Protein AF-A0A0F9J876-F1 (afdb_monomer)

Foldseek 3Di:
DDFDAFAPPPVPRDTDPDPVVNQVCCCPPVQWHQDPVPRDTDHVPPDDDPPPPPPDD

Secondary structure (DSSP, 8-state):
----EE-S-TTT--EESSHHHHHHHIIIII-EEE-TTT--EEE--S-----------

Organism: NCBI:txid412755

Mean predicted aligned error: 9.4 Å

InterPro domains:
  IPR013087 Zinc finger C2H2-type [PS00028] (7-30)
  IPR013087 Zinc finger C2H2-type [PS50157] (5-30)

Nearest PDB structures (foldseek):
  6dfb-assembly1_A  TM=7.030E-01  e=3.597E-01  Homo sapiens
  2lt7-assembly1_A  TM=7.256E-01  e=1.233E+00  Homo sapiens
  1x3c-assembly1_A  TM=6.130E-01  e=1.233E+00  Homo sapiens
  9e7f-assembly1_Ag  TM=4.062E-01  e=8.719E+00  Pyrobaculum calidifontis JCM 11548

Radius of gyration: 13.22 Å; Cα contacts (8 Å, |Δi|>4): 59; chains: 1; bounding box: 37×27×30 Å

pLDDT: mean 78.0, std 15.04, range [48.19, 92.19]

Solvent-accessible surface area (backbone atoms only — not comparable to full-atom values): 3783 Å² total; per-residue (Å²): 132,76,79,74,26,65,48,86,51,80,90,68,70,48,74,24,77,42,65,67,61,34,50,52,45,38,38,72,77,68,36,27,42,74,35,89,90,74,75,43,78,40,76,57,80,79,71,86,81,84,72,74,76,78,80,80,129

Structure (mmCIF, N/CA/C/O backbone):
data_AF-A0A0F9J876-F1
#
_entry.id   AF-A0A0F9J876-F1
#
loop_
_atom_site.group_PDB
_atom_site.id
_atom_site.type_symbol
_atom_site.label_atom_id
_atom_site.label_alt_id
_atom_site.label_comp_id
_atom_site.label_asym_id
_atom_site.label_entity_id
_atom_site.label_seq_id
_atom_site.pdbx_PDB_ins_code
_atom_site.Cartn_x
_atom_site.Cartn_y
_atom_site.Cartn_z
_atom_site.occupancy
_atom_site.B_iso_or_equiv
_atom_site.auth_seq_id
_atom_site.auth_comp_id
_atom_site.auth_asym_id
_atom_site.auth_atom_id
_atom_site.pdbx_PDB_model_num
ATOM 1 N N . MET A 1 1 ? 18.691 -9.427 -7.799 1.00 51.66 1 M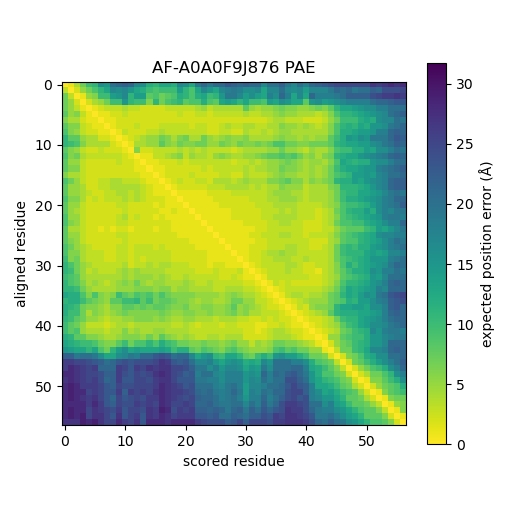ET A N 1
ATOM 2 C CA . MET A 1 1 ? 17.945 -8.151 -7.691 1.00 51.66 1 MET A CA 1
ATOM 3 C C . MET A 1 1 ? 17.375 -8.070 -6.284 1.00 51.66 1 MET A C 1
ATOM 5 O O . MET A 1 1 ? 16.679 -8.996 -5.895 1.00 51.66 1 MET A O 1
ATOM 9 N N . ARG A 1 2 ? 17.736 -7.055 -5.484 1.00 62.69 2 ARG A N 1
ATOM 10 C CA . ARG A 1 2 ? 17.180 -6.892 -4.129 1.00 62.69 2 ARG A CA 1
ATOM 11 C C . ARG A 1 2 ? 15.760 -6.346 -4.251 1.00 62.69 2 ARG A C 1
ATOM 13 O O . ARG A 1 2 ? 15.568 -5.258 -4.784 1.00 62.69 2 ARG A O 1
ATOM 20 N N . ILE A 1 3 ? 14.783 -7.117 -3.792 1.00 62.97 3 ILE A N 1
ATOM 21 C CA . ILE A 1 3 ? 13.409 -6.647 -3.638 1.00 62.97 3 ILE A CA 1
ATOM 22 C C . ILE A 1 3 ? 13.418 -5.646 -2.482 1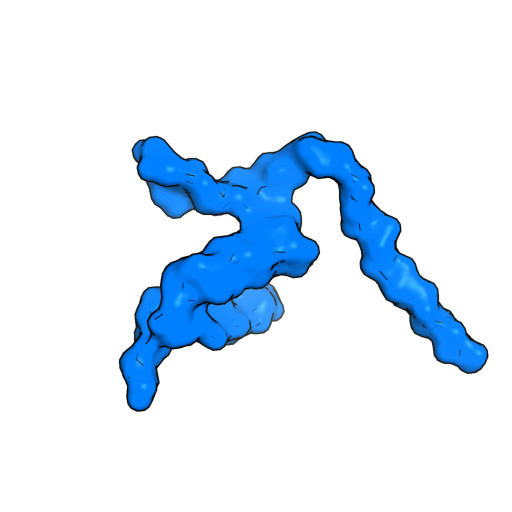.00 62.97 3 ILE A C 1
ATOM 24 O O . ILE A 1 3 ? 13.786 -6.010 -1.369 1.00 62.97 3 ILE A O 1
ATOM 28 N N . GLN A 1 4 ? 13.070 -4.388 -2.753 1.00 76.94 4 GLN A N 1
ATOM 29 C CA . GLN A 1 4 ? 13.091 -3.329 -1.736 1.00 76.94 4 GLN A CA 1
ATOM 30 C C . GLN A 1 4 ? 11.693 -2.822 -1.369 1.00 76.94 4 GLN A C 1
ATOM 32 O O . GLN A 1 4 ? 11.508 -2.283 -0.282 1.00 76.94 4 GLN A O 1
ATOM 37 N N . TYR A 1 5 ? 10.689 -3.010 -2.233 1.00 85.12 5 TYR A N 1
ATOM 38 C CA . TYR A 1 5 ? 9.399 -2.340 -2.075 1.00 85.12 5 TYR A CA 1
ATOM 39 C C . TYR A 1 5 ? 8.226 -3.306 -2.276 1.00 85.12 5 TYR A C 1
ATOM 41 O O . TYR A 1 5 ? 7.699 -3.462 -3.378 1.00 85.12 5 TYR A O 1
ATOM 49 N N . ARG A 1 6 ? 7.790 -3.949 -1.186 1.00 89.88 6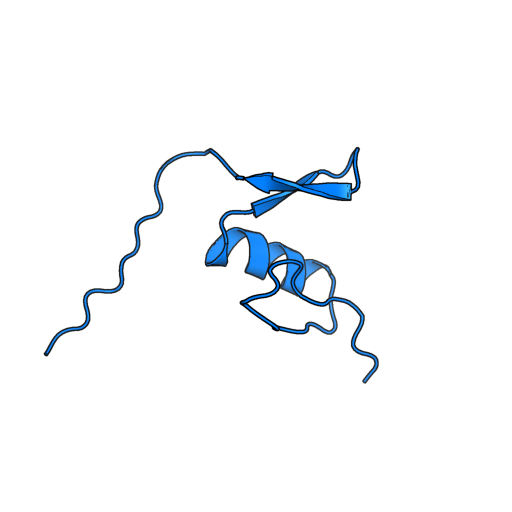 ARG A N 1
ATOM 50 C CA . ARG A 1 6 ? 6.591 -4.802 -1.165 1.00 89.88 6 ARG A CA 1
ATOM 51 C C . ARG A 1 6 ? 5.326 -3.968 -0.981 1.00 89.88 6 ARG A C 1
ATOM 53 O O . ARG A 1 6 ? 5.333 -2.953 -0.287 1.00 89.88 6 ARG A O 1
ATOM 60 N N . CYS A 1 7 ? 4.241 -4.390 -1.622 1.00 89.88 7 CYS A N 1
ATOM 61 C CA . CYS A 1 7 ? 2.926 -3.796 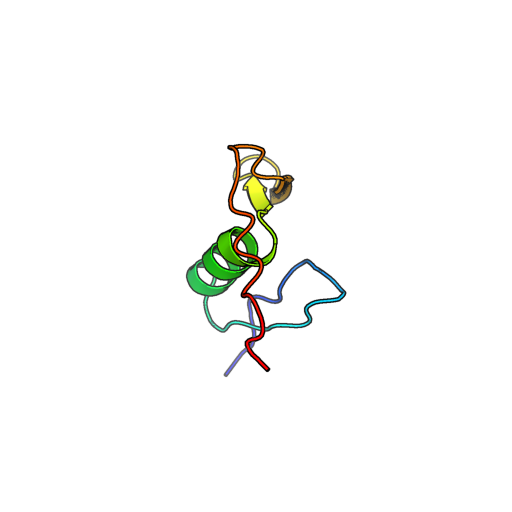-1.431 1.00 89.88 7 CYS A CA 1
ATOM 62 C C . CYS A 1 7 ? 2.478 -3.965 0.037 1.00 89.88 7 CYS A C 1
ATOM 64 O O . CYS A 1 7 ? 2.526 -5.086 0.543 1.00 89.88 7 CYS A O 1
ATOM 66 N N . PRO A 1 8 ? 2.013 -2.896 0.711 1.00 86.19 8 PRO A N 1
ATOM 67 C CA . PRO A 1 8 ? 1.552 -2.952 2.103 1.00 86.19 8 PRO A CA 1
ATOM 68 C C . PRO A 1 8 ? 0.243 -3.738 2.273 1.00 86.19 8 PRO A C 1
ATOM 70 O O . PRO A 1 8 ? -0.120 -4.116 3.382 1.00 86.19 8 PRO A O 1
ATOM 73 N N . VAL A 1 9 ? -0.489 -3.990 1.184 1.00 86.50 9 VAL A N 1
ATOM 74 C CA . VAL A 1 9 ? -1.727 -4.769 1.225 1.00 86.50 9 VAL A CA 1
ATOM 75 C C . VAL A 1 9 ? -1.373 -6.251 1.289 1.00 86.50 9 VAL A C 1
ATOM 77 O O . VAL A 1 9 ? -0.963 -6.838 0.286 1.00 86.50 9 VAL A O 1
ATOM 80 N N . GLY A 1 10 ? -1.569 -6.861 2.463 1.00 85.88 10 GLY A N 1
ATOM 81 C CA . GLY A 1 10 ? -1.212 -8.262 2.725 1.00 85.88 10 GLY A CA 1
ATOM 82 C C . GLY A 1 10 ? -1.804 -9.259 1.721 1.00 85.88 10 GLY A C 1
ATOM 83 O O . GLY A 1 10 ? -1.128 -10.203 1.329 1.00 85.88 10 GLY A O 1
ATOM 84 N N . ALA A 1 11 ? -3.015 -8.998 1.218 1.00 86.12 11 ALA A N 1
ATOM 85 C CA . ALA A 1 11 ? -3.667 -9.829 0.203 1.00 86.12 11 ALA A CA 1
ATOM 86 C C . ALA A 1 11 ? -3.090 -9.673 -1.222 1.00 86.12 11 ALA A C 1
ATOM 88 O O . ALA A 1 11 ? -3.357 -10.505 -2.082 1.00 86.12 11 ALA A O 1
ATOM 89 N N . CYS A 1 12 ? -2.330 -8.609 -1.509 1.00 89.31 12 CYS A N 1
ATOM 90 C CA . CYS A 1 12 ? -1.798 -8.345 -2.848 1.00 89.31 12 CYS A CA 1
ATOM 91 C C . CYS A 1 12 ? -0.474 -9.070 -3.105 1.00 89.31 12 CYS A C 1
ATOM 93 O O . CYS A 1 12 ? -0.257 -9.608 -4.187 1.00 89.31 12 CYS A O 1
ATOM 95 N N . GLY A 1 13 ? 0.440 -9.041 -2.130 1.00 86.56 13 GLY A N 1
ATOM 96 C CA . GLY A 1 13 ? 1.721 -9.748 -2.198 1.00 86.56 13 GLY A CA 1
ATOM 97 C C . GLY A 1 13 ? 2.710 -9.268 -3.269 1.00 86.56 13 GLY A C 1
ATOM 98 O O . GLY A 1 13 ? 3.792 -9.834 -3.351 1.00 86.56 13 GLY A O 1
ATOM 99 N N . LYS A 1 14 ? 2.392 -8.236 -4.065 1.00 88.56 14 LYS A N 1
ATOM 100 C CA . LYS A 1 14 ? 3.272 -7.754 -5.142 1.00 88.56 14 LYS A CA 1
ATOM 101 C C . LYS A 1 14 ? 4.538 -7.083 -4.627 1.00 88.56 14 LYS A C 1
ATOM 103 O O . LYS A 1 14 ? 4.511 -6.320 -3.661 1.00 88.56 14 LYS A O 1
ATOM 108 N N . GLU A 1 15 ? 5.616 -7.306 -5.362 1.00 91.00 15 GLU A N 1
ATOM 109 C CA . GLU A 1 15 ? 6.957 -6.832 -5.050 1.00 91.00 15 GLU A CA 1
ATOM 110 C C . GLU A 1 15 ? 7.506 -5.995 -6.200 1.00 91.00 15 GLU A C 1
ATOM 112 O O . GLU A 1 15 ? 7.301 -6.304 -7.375 1.00 91.00 15 GLU A O 1
ATOM 117 N N . TYR A 1 16 ? 8.190 -4.910 -5.851 1.00 88.69 16 TYR A N 1
ATOM 118 C CA . TYR A 1 16 ? 8.756 -3.973 -6.806 1.00 88.69 16 TYR A CA 1
ATOM 119 C C . TYR A 1 16 ? 10.217 -3.689 -6.466 1.00 88.69 16 TYR A C 1
ATOM 121 O O . TYR A 1 16 ? 10.608 -3.581 -5.299 1.00 88.69 16 TYR A O 1
ATOM 129 N N . SER A 1 17 ? 11.019 -3.523 -7.514 1.00 88.56 17 SER A N 1
ATOM 130 C CA . SER A 1 17 ? 12.412 -3.083 -7.401 1.00 88.56 17 SER A CA 1
ATOM 131 C C . SER A 1 17 ? 12.530 -1.581 -7.110 1.00 88.56 17 SER A C 1
ATOM 133 O O . SER A 1 17 ? 13.571 -1.133 -6.645 1.00 88.56 17 SER A O 1
ATOM 135 N N . GLU A 1 18 ? 11.468 -0.808 -7.361 1.00 89.56 18 GLU A N 1
ATOM 136 C CA . GLU A 1 18 ? 11.456 0.658 -7.303 1.00 89.56 18 GLU A CA 1
ATOM 137 C C . GLU A 1 18 ? 10.289 1.178 -6.451 1.00 89.56 18 GLU A C 1
ATOM 139 O O . GLU A 1 18 ? 9.166 0.665 -6.536 1.00 89.56 18 GLU A O 1
ATOM 144 N N . HIS A 1 19 ? 10.550 2.237 -5.680 1.00 88.00 19 HIS A N 1
ATOM 145 C CA . HIS A 1 19 ? 9.562 2.895 -4.824 1.00 88.00 19 HIS A CA 1
ATOM 146 C C . HIS A 1 19 ? 8.391 3.471 -5.633 1.00 88.00 19 HIS A C 1
ATOM 148 O O . HIS A 1 19 ? 7.229 3.235 -5.299 1.00 88.00 19 HIS A O 1
ATOM 154 N N . ASP A 1 20 ? 8.693 4.152 -6.744 1.00 89.25 20 ASP A N 1
ATOM 155 C CA . ASP A 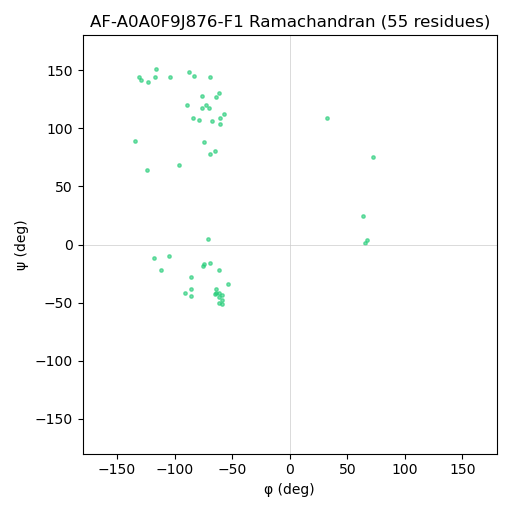1 20 ? 7.696 4.778 -7.622 1.00 89.25 20 ASP A CA 1
ATOM 156 C C . ASP A 1 20 ? 6.691 3.753 -8.173 1.00 89.25 20 ASP A C 1
ATOM 158 O O . ASP A 1 20 ? 5.472 3.943 -8.106 1.00 89.25 20 ASP A O 1
ATOM 162 N N . ARG A 1 21 ? 7.188 2.584 -8.606 1.00 90.81 21 ARG A N 1
ATOM 163 C CA . ARG A 1 21 ? 6.332 1.496 -9.101 1.00 90.81 21 ARG A CA 1
ATOM 164 C C . ARG A 1 21 ? 5.412 0.945 -8.017 1.00 90.81 21 ARG A C 1
ATOM 166 O O . ARG A 1 21 ? 4.232 0.720 -8.301 1.00 90.81 21 ARG A O 1
ATOM 173 N N . ARG A 1 22 ? 5.913 0.763 -6.786 1.00 92.19 22 ARG A N 1
ATOM 174 C CA . ARG A 1 22 ? 5.083 0.368 -5.635 1.00 92.19 22 ARG A CA 1
ATOM 175 C C . ARG A 1 22 ? 4.015 1.427 -5.363 1.00 92.19 22 ARG A C 1
ATOM 177 O O . ARG A 1 22 ? 2.839 1.079 -5.276 1.00 92.19 22 ARG A O 1
ATOM 184 N N . GLY A 1 23 ? 4.397 2.700 -5.271 1.00 90.25 23 GLY A N 1
ATOM 185 C CA . GLY A 1 23 ? 3.481 3.809 -4.993 1.00 90.25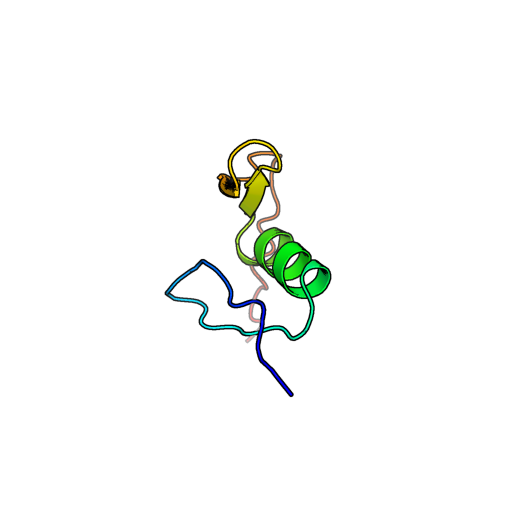 23 GLY A CA 1
ATOM 186 C C . GLY A 1 23 ? 2.366 3.919 -6.033 1.00 90.25 23 GLY A C 1
ATOM 187 O O . GLY A 1 23 ? 1.182 3.938 -5.688 1.00 90.25 23 GLY A O 1
ATOM 188 N N . ARG A 1 24 ? 2.715 3.878 -7.326 1.00 90.81 24 ARG A N 1
ATOM 189 C CA . ARG A 1 24 ? 1.737 3.880 -8.424 1.00 90.81 24 ARG A CA 1
ATOM 190 C C . ARG A 1 24 ? 0.814 2.666 -8.374 1.00 90.81 24 ARG A C 1
ATOM 192 O O . ARG A 1 24 ? -0.389 2.812 -8.591 1.00 90.81 24 ARG A O 1
ATOM 199 N N . HIS A 1 25 ? 1.348 1.480 -8.088 1.00 91.62 25 HIS A N 1
ATOM 200 C CA . HIS A 1 25 ? 0.542 0.273 -7.932 1.00 91.62 25 HIS A CA 1
ATOM 201 C C . HIS A 1 25 ? -0.492 0.425 -6.817 1.00 91.62 25 HIS A C 1
ATOM 203 O O . HIS A 1 25 ? -1.675 0.187 -7.049 1.00 91.62 25 HIS A O 1
ATOM 209 N N . VAL A 1 26 ? -0.056 0.844 -5.632 1.00 90.50 26 VAL A N 1
ATOM 210 C CA . VAL A 1 26 ? -0.920 0.978 -4.461 1.00 90.50 26 VAL A CA 1
ATOM 211 C C . VAL A 1 26 ? -1.996 2.045 -4.695 1.00 90.50 26 VAL A C 1
ATOM 213 O O . VAL A 1 26 ? -3.172 1.811 -4.413 1.00 90.50 26 VAL A O 1
ATOM 216 N N . LYS A 1 27 ? -1.640 3.144 -5.367 1.00 89.56 27 LYS A N 1
ATOM 217 C CA . LYS A 1 27 ? -2.579 4.195 -5.776 1.00 89.56 27 LYS A CA 1
ATOM 218 C C . LYS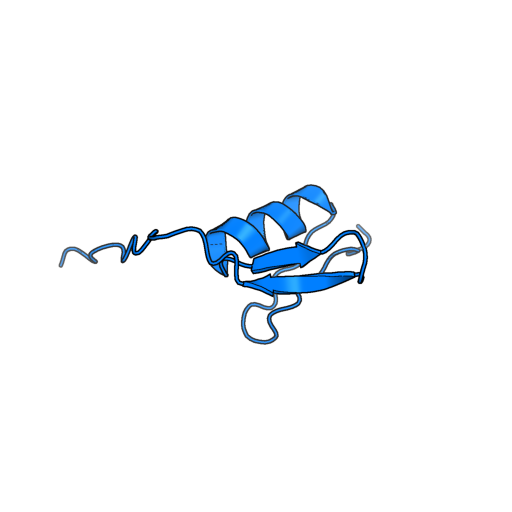 A 1 27 ? -3.620 3.730 -6.791 1.00 89.56 27 LYS A C 1
ATOM 220 O O . LYS A 1 27 ? -4.783 4.097 -6.677 1.00 89.56 27 LYS A O 1
ATOM 225 N N . VAL A 1 28 ? -3.233 2.950 -7.799 1.00 88.62 28 VAL A N 1
ATOM 226 C CA . VAL A 1 28 ? -4.141 2.557 -8.896 1.00 88.62 28 VAL A CA 1
ATOM 227 C C . VAL A 1 28 ? -4.967 1.317 -8.558 1.00 88.62 28 VAL A C 1
ATOM 229 O O . VAL A 1 28 ? -6.126 1.239 -8.954 1.00 88.62 28 VAL A O 1
ATOM 232 N N . ILE A 1 29 ? -4.374 0.344 -7.865 1.00 89.56 29 ILE A N 1
ATOM 233 C CA . ILE A 1 29 ? -5.007 -0.948 -7.572 1.00 89.56 29 ILE A CA 1
ATOM 234 C C . ILE A 1 29 ? -5.759 -0.914 -6.246 1.00 89.56 29 ILE A C 1
ATOM 236 O O . ILE A 1 29 ? -6.860 -1.449 -6.166 1.00 89.56 29 ILE A O 1
ATOM 240 N N . HIS A 1 30 ? -5.183 -0.285 -5.220 1.00 88.44 30 HIS A N 1
ATOM 241 C CA . HIS A 1 30 ? -5.776 -0.239 -3.882 1.00 88.44 30 HIS A CA 1
ATOM 242 C C . HIS A 1 30 ? -6.401 1.114 -3.551 1.00 88.44 30 HIS A C 1
ATOM 244 O O . HIS A 1 30 ? -7.089 1.232 -2.542 1.00 88.44 30 HIS A O 1
ATOM 250 N N . GLY A 1 31 ? -6.180 2.133 -4.387 1.00 88.62 31 GLY A N 1
ATOM 251 C CA . GLY A 1 31 ? -6.663 3.477 -4.099 1.00 88.62 31 GLY A CA 1
ATOM 252 C C . GLY A 1 31 ? -6.019 4.068 -2.851 1.00 88.62 31 GLY A C 1
ATOM 253 O O . GLY A 1 31 ? -6.635 4.923 -2.230 1.00 88.62 31 GLY A O 1
ATOM 254 N N . LEU A 1 32 ? -4.825 3.616 -2.451 1.00 87.94 32 LEU A N 1
ATOM 255 C CA . LEU A 1 32 ? -4.125 4.164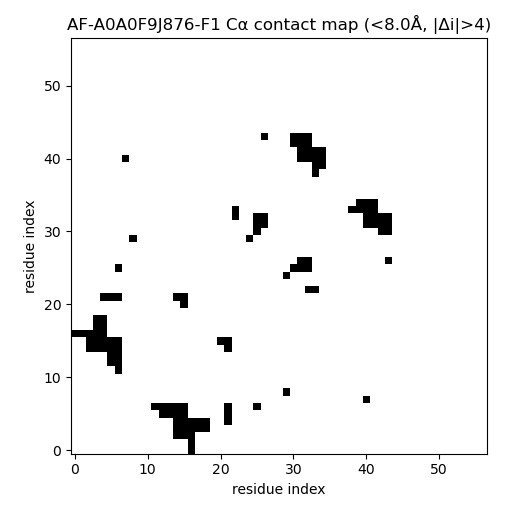 -1.289 1.00 87.94 32 LEU A CA 1
ATOM 256 C C . LEU A 1 32 ? -2.981 5.070 -1.742 1.00 87.94 32 LEU A C 1
ATOM 258 O O . LEU A 1 32 ? -2.313 4.802 -2.741 1.00 87.94 32 LEU A O 1
ATOM 262 N N . ILE A 1 33 ? -2.744 6.139 -1.000 1.00 87.69 33 ILE A N 1
ATOM 263 C CA . ILE A 1 33 ? -1.580 7.006 -1.169 1.00 87.69 33 ILE A CA 1
ATOM 264 C C . ILE A 1 33 ? -0.739 6.961 0.101 1.00 87.69 33 ILE A C 1
ATOM 266 O O . ILE A 1 33 ? -1.272 6.829 1.203 1.00 87.69 33 ILE A O 1
ATOM 270 N N . GLU A 1 34 ? 0.574 7.023 -0.073 1.00 85.62 34 GLU A N 1
ATOM 271 C CA . GLU A 1 34 ? 1.515 7.137 1.034 1.00 85.62 34 GLU A CA 1
ATOM 272 C C . GLU A 1 34 ? 1.476 8.575 1.546 1.00 85.62 34 GLU A C 1
ATOM 274 O O . GLU A 1 34 ? 1.564 9.525 0.768 1.00 85.62 34 GLU A O 1
ATOM 279 N N . ASN A 1 35 ? 1.277 8.737 2.848 1.00 84.31 35 ASN A N 1
ATOM 280 C CA . ASN A 1 35 ? 1.340 10.027 3.502 1.00 84.31 35 ASN A CA 1
ATOM 281 C C . ASN A 1 35 ? 2.808 10.327 3.819 1.00 84.31 35 ASN A C 1
ATOM 283 O O . ASN A 1 35 ? 3.389 9.718 4.713 1.00 84.31 35 ASN A O 1
ATOM 287 N N . GLU A 1 36 ? 3.392 11.283 3.101 1.00 80.12 36 GLU A N 1
ATOM 288 C CA . GLU A 1 36 ? 4.816 11.632 3.206 1.00 80.12 36 GLU A CA 1
ATOM 289 C C . GLU A 1 36 ? 5.222 12.137 4.602 1.00 80.12 36 GLU A C 1
ATOM 291 O O . GLU A 1 36 ? 6.383 12.031 4.981 1.00 80.12 36 GLU A O 1
ATOM 296 N N . PHE A 1 37 ? 4.268 12.632 5.397 1.00 79.75 37 PHE A N 1
ATOM 297 C CA . PHE A 1 37 ? 4.515 13.141 6.749 1.00 79.75 37 PHE A CA 1
ATOM 298 C C . PHE A 1 37 ? 4.490 12.054 7.828 1.00 79.75 37 PHE A C 1
ATOM 300 O O . PHE A 1 37 ? 5.122 12.207 8.867 1.00 79.75 37 PHE A O 1
ATOM 307 N N . THR A 1 38 ? 3.744 10.969 7.614 1.00 83.44 38 THR A N 1
ATOM 308 C CA . THR A 1 38 ? 3.536 9.912 8.625 1.00 83.44 38 THR A CA 1
ATOM 309 C C . THR A 1 38 ? 4.065 8.548 8.193 1.00 83.44 38 THR A C 1
ATOM 311 O O . THR A 1 38 ? 4.111 7.633 9.009 1.00 83.44 38 THR A O 1
ATOM 314 N N . GLY A 1 39 ? 4.419 8.376 6.915 1.00 80.88 39 GLY A N 1
ATOM 315 C CA . GLY A 1 39 ? 4.765 7.082 6.318 1.00 80.88 39 GLY A CA 1
ATOM 316 C 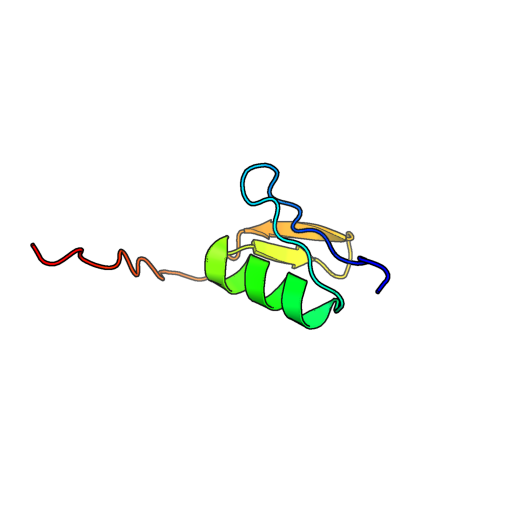C . GLY A 1 39 ? 3.589 6.098 6.232 1.00 80.88 39 GLY A C 1
ATOM 317 O O . GLY A 1 39 ? 3.770 4.952 5.824 1.00 80.88 39 GLY A O 1
ATOM 318 N N . ASN A 1 40 ? 2.378 6.519 6.615 1.00 85.12 40 ASN A N 1
ATOM 319 C CA . ASN A 1 40 ? 1.192 5.669 6.621 1.00 85.12 40 ASN A CA 1
ATOM 320 C C . ASN A 1 40 ? 0.468 5.680 5.272 1.00 85.12 40 ASN A C 1
ATOM 322 O O . ASN A 1 40 ? 0.419 6.689 4.571 1.00 85.12 40 ASN A O 1
ATOM 326 N N . TRP A 1 41 ? -0.165 4.557 4.933 1.00 86.50 41 TRP A N 1
ATOM 327 C CA . TRP A 1 41 ? -1.007 4.436 3.744 1.00 86.50 41 TRP A CA 1
ATOM 328 C C . TRP A 1 41 ? -2.443 4.829 4.069 1.00 86.50 41 TRP A C 1
ATOM 330 O O . TRP A 1 41 ? -3.089 4.197 4.903 1.00 86.50 41 TRP A O 1
ATOM 340 N N . ILE A 1 42 ? -2.954 5.848 3.383 1.00 86.88 42 ILE A N 1
ATOM 341 C CA . ILE A 1 42 ? -4.317 6.350 3.570 1.00 86.88 42 ILE A CA 1
ATOM 342 C C . ILE A 1 42 ? -5.144 6.152 2.305 1.00 86.88 42 ILE A C 1
ATOM 344 O O . ILE A 1 42 ? -4.617 6.153 1.190 1.00 86.88 42 ILE A O 1
ATOM 348 N N . GLN A 1 43 ? -6.455 5.988 2.468 1.00 83.62 43 GLN A N 1
ATOM 349 C CA . GLN A 1 43 ? -7.370 5.917 1.335 1.00 83.62 43 GLN A CA 1
ATOM 350 C C . GLN A 1 43 ? -7.373 7.249 0.585 1.00 83.62 43 GLN A C 1
ATOM 352 O O . GLN A 1 43 ? -7.602 8.310 1.160 1.00 83.62 43 GLN A O 1
ATOM 357 N N . ASN A 1 44 ? -7.139 7.185 -0.721 1.00 77.88 44 ASN A N 1
ATOM 358 C CA . ASN A 1 44 ? -7.361 8.298 -1.622 1.00 77.88 44 ASN A CA 1
ATOM 359 C C . ASN A 1 44 ? -8.877 8.434 -1.820 1.00 77.88 44 ASN A C 1
ATOM 361 O O . ASN A 1 44 ? -9.464 7.827 -2.714 1.00 77.88 44 ASN A O 1
ATOM 365 N N . THR A 1 45 ? -9.517 9.200 -0.937 1.00 69.88 45 THR A N 1
ATOM 366 C CA . THR A 1 45 ? -10.967 9.459 -0.924 1.00 69.88 45 THR A CA 1
ATOM 367 C C . THR A 1 45 ? -11.432 10.366 -2.072 1.00 69.88 45 THR A C 1
ATOM 369 O O . THR A 1 45 ? -12.616 10.686 -2.169 1.00 69.88 45 THR A O 1
ATOM 372 N N . GLY A 1 46 ? -10.533 10.736 -2.993 1.00 56.50 46 GLY A N 1
ATOM 373 C CA . GLY A 1 46 ? -10.840 11.450 -4.227 1.00 56.50 46 GLY A CA 1
ATOM 374 C C . GLY A 1 46 ? -11.605 10.580 -5.224 1.00 56.50 46 GLY A C 1
ATOM 375 O O . GLY A 1 46 ? -11.026 10.058 -6.171 1.00 56.50 46 GLY A O 1
ATOM 376 N N . SER A 1 47 ? -12.908 10.429 -4.980 1.00 56.25 47 SER A N 1
ATOM 377 C CA . SER A 1 47 ? -13.984 10.100 -5.920 1.00 56.25 47 SER A CA 1
ATOM 378 C C . SER A 1 47 ? -13.639 9.190 -7.113 1.00 56.25 47 SER A C 1
ATOM 380 O O . SER A 1 47 ? -13.129 9.606 -8.148 1.00 56.25 47 SER A O 1
ATOM 382 N N . ASN A 1 48 ? -14.157 7.963 -7.024 1.00 56.28 48 ASN A N 1
ATOM 383 C CA . ASN A 1 48 ? -14.808 7.287 -8.146 1.00 56.28 48 ASN A CA 1
ATOM 384 C C . ASN A 1 48 ? -13.907 6.787 -9.299 1.00 56.28 48 ASN A C 1
ATOM 386 O O . ASN A 1 48 ? -13.954 7.269 -10.428 1.00 56.28 48 ASN A O 1
ATOM 390 N N . ARG A 1 49 ? -13.184 5.685 -9.068 1.00 53.66 49 ARG A N 1
ATOM 391 C CA . ARG A 1 49 ? -12.800 4.756 -10.149 1.00 53.66 49 ARG A CA 1
ATOM 392 C C . ARG A 1 49 ? -13.259 3.334 -9.849 1.00 53.66 49 ARG A C 1
ATOM 394 O O . ARG A 1 49 ? -12.465 2.402 -9.778 1.00 53.66 49 ARG A O 1
ATOM 401 N N . ARG A 1 50 ? -14.580 3.144 -9.775 1.00 53.47 50 ARG A N 1
ATOM 402 C CA . ARG A 1 50 ? -15.192 1.850 -10.112 1.00 53.47 50 ARG A CA 1
ATOM 403 C C . ARG A 1 50 ? -14.957 1.581 -11.603 1.00 53.47 50 ARG A C 1
ATOM 405 O O . ARG A 1 50 ? -15.834 1.791 -12.429 1.00 53.47 50 ARG A O 1
ATOM 412 N N . ARG A 1 51 ? -13.767 1.103 -11.969 1.00 54.78 51 ARG A N 1
ATOM 413 C CA . ARG A 1 51 ? -13.576 0.375 -13.231 1.00 54.78 51 ARG A CA 1
ATOM 414 C C . ARG A 1 51 ? -13.663 -1.109 -12.904 1.00 54.78 51 ARG A C 1
ATOM 416 O O . ARG A 1 51 ? -12.672 -1.830 -12.934 1.00 54.78 51 ARG A O 1
ATOM 423 N N . ILE A 1 52 ? -14.873 -1.537 -12.542 1.00 53.84 52 ILE A N 1
ATOM 424 C CA . ILE A 1 52 ? -15.246 -2.948 -12.591 1.00 53.84 52 ILE A CA 1
ATOM 425 C C . ILE A 1 52 ? -15.098 -3.308 -14.068 1.00 53.84 52 ILE A C 1
ATOM 427 O O . ILE A 1 52 ? -15.877 -2.845 -14.903 1.00 53.84 52 ILE A O 1
ATOM 431 N N . ARG A 1 53 ? -14.022 -4.014 -14.427 1.00 50.88 53 ARG A N 1
ATOM 432 C CA . ARG A 1 53 ? -13.900 -4.585 -15.766 1.00 50.88 53 ARG A CA 1
ATOM 433 C C . ARG A 1 53 ? -15.080 -5.544 -15.904 1.00 50.88 53 ARG A C 1
ATOM 435 O O . ARG A 1 53 ? -15.115 -6.552 -15.209 1.00 50.88 53 ARG A O 1
ATOM 442 N N . ARG A 1 54 ? -16.069 -5.185 -16.728 1.00 50.47 54 ARG A N 1
ATOM 443 C CA . ARG A 1 54 ? -17.097 -6.124 -17.178 1.00 50.47 54 ARG A CA 1
ATOM 444 C C . ARG A 1 54 ? -16.362 -7.273 -17.860 1.00 50.47 54 ARG A C 1
ATOM 446 O O . ARG A 1 54 ? -15.726 -7.058 -18.888 1.00 50.47 54 ARG A O 1
ATOM 453 N N . THR A 1 55 ? -16.410 -8.451 -17.258 1.00 48.72 55 THR A N 1
ATOM 454 C CA . THR A 1 55 ? -16.112 -9.710 -17.932 1.00 48.72 55 THR A CA 1
ATOM 455 C C . THR A 1 55 ? -17.234 -9.910 -18.946 1.00 48.72 55 THR A C 1
ATOM 457 O O . THR A 1 55 ? -18.378 -10.129 -18.557 1.00 48.72 55 THR A O 1
ATOM 460 N N . THR A 1 56 ? -16.954 -9.712 -20.230 1.00 48.75 56 THR A N 1
ATOM 461 C CA . THR A 1 56 ? -17.839 -10.176 -21.302 1.00 48.75 56 THR A CA 1
ATOM 462 C C . THR A 1 56 ? -17.710 -11.695 -21.372 1.00 48.75 56 THR A C 1
ATOM 464 O O . THR A 1 56 ? -16.591 -12.190 -21.517 1.00 48.75 56 THR A O 1
ATOM 467 N N . MET A 1 57 ? -18.834 -12.390 -21.173 1.00 48.19 57 MET A N 1
ATOM 468 C CA . MET A 1 57 ? -19.030 -13.782 -21.594 1.00 48.19 57 MET A CA 1
ATOM 469 C C . MET A 1 57 ? -18.987 -13.878 -23.116 1.00 48.19 57 MET A C 1
ATOM 471 O O . MET A 1 57 ? -19.393 -12.881 -23.761 1.00 48.19 57 MET A O 1
#

Sequence (57 aa):
MRIQYRCPVGACGKEYSEHDRRGRHVKVIHGLIENEFTGNWIQNTGSNRRRIRRTTM